Protein AF-A0A7V1AFH7-F1 (afdb_monomer_lite)

Structure (mmCIF, N/CA/C/O backbone):
data_AF-A0A7V1AFH7-F1
#
_entry.id   AF-A0A7V1AFH7-F1
#
loop_
_atom_site.group_PDB
_atom_site.id
_atom_site.type_symbol
_atom_site.label_atom_id
_atom_site.label_alt_id
_atom_site.label_comp_id
_atom_site.label_asym_id
_atom_site.label_entity_id
_atom_site.label_seq_id
_atom_site.pdbx_PDB_ins_code
_atom_site.Cartn_x
_atom_site.Cartn_y
_atom_site.Cartn_z
_atom_site.occupancy
_atom_site.B_iso_or_equiv
_atom_site.auth_seq_id
_atom_site.auth_comp_id
_atom_site.auth_asym_id
_atom_site.auth_atom_id
_atom_site.pdbx_PDB_model_num
ATOM 1 N N . MET A 1 1 ? -7.682 7.256 32.639 1.00 56.47 1 MET A N 1
ATOM 2 C CA . MET A 1 1 ? -6.549 7.697 31.792 1.00 56.47 1 MET A CA 1
ATOM 3 C C . MET A 1 1 ? -7.083 7.893 30.379 1.00 56.47 1 MET A C 1
ATOM 5 O O . MET A 1 1 ? -7.753 6.977 29.913 1.00 56.47 1 MET A O 1
ATOM 9 N N . PRO A 1 2 ? -6.888 9.046 29.717 1.00 62.44 2 PRO A N 1
ATOM 10 C CA . PRO A 1 2 ? -7.369 9.223 28.349 1.00 62.44 2 PRO A CA 1
ATOM 11 C C . PRO A 1 2 ? -6.617 8.257 27.423 1.00 62.44 2 PRO A C 1
ATOM 13 O O . PRO A 1 2 ? -5.385 8.251 27.404 1.00 62.44 2 PRO A O 1
ATOM 16 N N . GLN A 1 3 ? -7.342 7.408 26.691 1.00 69.62 3 GLN A N 1
ATOM 17 C CA . GLN A 1 3 ? -6.739 6.544 25.674 1.00 69.62 3 GLN A CA 1
ATOM 18 C C . GLN A 1 3 ? -6.106 7.426 24.594 1.00 69.62 3 GLN A C 1
ATOM 20 O O . GLN A 1 3 ? -6.791 8.212 23.938 1.00 69.62 3 GLN A O 1
ATOM 25 N N . LYS A 1 4 ? -4.787 7.307 24.405 1.00 79.62 4 LYS A N 1
ATOM 26 C CA . LYS A 1 4 ? -4.111 7.919 23.257 1.00 79.62 4 LYS A CA 1
ATOM 27 C C . LYS A 1 4 ? -4.670 7.293 21.98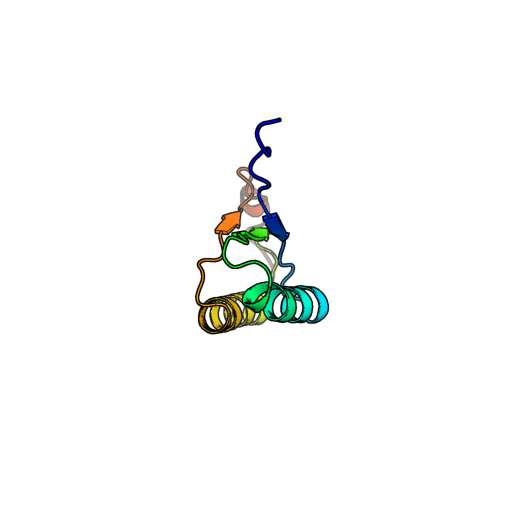2 1.00 79.62 4 LYS A C 1
ATOM 29 O O . LYS A 1 4 ? -4.629 6.076 21.824 1.00 79.62 4 LYS A O 1
ATOM 34 N N . LYS A 1 5 ? -5.159 8.132 21.070 1.00 84.12 5 LYS A N 1
ATOM 35 C CA . LYS A 1 5 ? -5.602 7.705 19.742 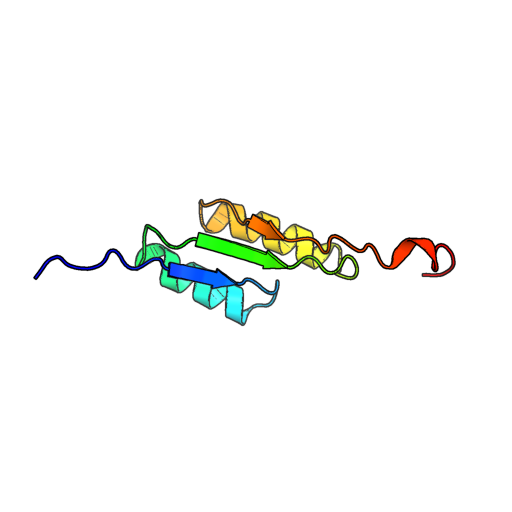1.00 84.12 5 LYS A CA 1
ATOM 36 C C . LYS A 1 5 ? -4.399 7.127 18.984 1.00 84.12 5 LYS A C 1
ATOM 38 O O . LYS A 1 5 ? -3.430 7.844 18.739 1.00 84.12 5 LYS A O 1
ATOM 43 N N . VAL A 1 6 ? -4.437 5.832 18.671 1.00 90.88 6 VAL A N 1
ATOM 44 C CA . VAL A 1 6 ? -3.378 5.138 17.921 1.00 90.88 6 VAL A CA 1
ATOM 45 C C . VAL A 1 6 ? -3.638 5.313 16.429 1.00 90.88 6 VAL A C 1
ATOM 47 O O . VAL A 1 6 ? -4.762 5.136 15.968 1.00 90.88 6 VAL A O 1
ATOM 50 N N . ARG A 1 7 ? -2.598 5.678 15.677 1.00 93.62 7 ARG A N 1
ATOM 51 C CA . ARG A 1 7 ? -2.646 5.825 14.220 1.00 93.62 7 ARG A CA 1
ATOM 52 C C . ARG A 1 7 ? -1.973 4.619 13.575 1.00 93.62 7 ARG A C 1
ATOM 54 O O . ARG A 1 7 ? -0.825 4.322 13.898 1.00 93.62 7 ARG A O 1
ATOM 61 N N . TYR A 1 8 ? -2.675 3.949 12.667 1.00 94.88 8 TYR A N 1
ATOM 62 C CA . TYR A 1 8 ? -2.182 2.761 11.974 1.00 94.88 8 TYR A CA 1
ATOM 63 C C . TYR A 1 8 ? -1.807 3.121 10.542 1.00 94.88 8 TYR A C 1
ATOM 65 O O . TYR A 1 8 ? -2.628 3.647 9.795 1.00 94.88 8 TYR A O 1
ATOM 73 N N . ILE A 1 9 ? -0.565 2.838 10.164 1.00 96.06 9 ILE A N 1
ATOM 74 C CA . ILE A 1 9 ? -0.024 3.165 8.846 1.00 96.06 9 ILE A CA 1
ATOM 75 C C . ILE A 1 9 ? 0.619 1.903 8.279 1.00 96.06 9 ILE A C 1
ATOM 77 O O . ILE A 1 9 ? 1.424 1.268 8.960 1.00 96.06 9 ILE A O 1
ATOM 81 N N . LEU A 1 10 ? 0.279 1.551 7.040 1.00 96.44 10 LEU A N 1
ATOM 82 C CA . LEU A 1 10 ? 0.840 0.408 6.329 1.00 96.44 10 LEU A CA 1
ATOM 83 C C . LEU A 1 10 ? 1.516 0.851 5.031 1.00 96.44 10 LEU A C 1
ATOM 85 O O . LEU A 1 10 ? 0.900 1.475 4.166 1.00 96.44 10 LEU A O 1
ATOM 89 N N . GLY A 1 11 ? 2.788 0.486 4.895 1.00 96.19 11 GLY A N 1
ATOM 90 C CA . GLY A 1 11 ? 3.537 0.646 3.655 1.00 96.19 11 GLY A CA 1
ATOM 91 C C . GLY A 1 11 ? 3.265 -0.505 2.694 1.00 96.19 11 GLY A C 1
ATOM 92 O O . GLY A 1 11 ? 3.304 -1.673 3.081 1.00 96.19 11 GLY A O 1
ATOM 93 N N . LEU A 1 12 ? 3.012 -0.168 1.437 1.00 96.31 12 LEU A N 1
ATOM 94 C CA . LEU A 1 12 ? 2.828 -1.100 0.335 1.00 96.31 12 LEU A CA 1
ATOM 95 C C . LEU A 1 12 ? 4.086 -1.087 -0.531 1.00 96.31 12 LEU A C 1
ATOM 97 O O .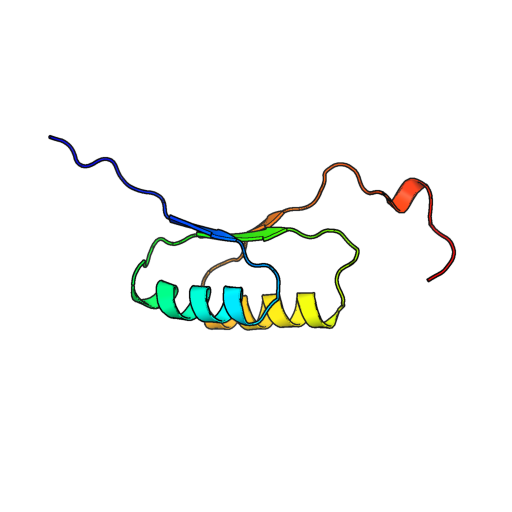 LEU A 1 12 ? 4.629 -0.026 -0.830 1.00 96.31 12 LEU A O 1
ATOM 101 N N . SER A 1 13 ? 4.538 -2.273 -0.936 1.00 91.81 13 SER A N 1
ATOM 102 C CA . SER A 1 13 ? 5.717 -2.454 -1.796 1.00 91.81 13 SER A CA 1
ATOM 103 C C . SER A 1 13 ? 5.368 -2.820 -3.238 1.00 91.81 13 SER A C 1
ATOM 105 O O . SER A 1 13 ? 6.257 -2.910 -4.070 1.00 91.81 13 SER A O 1
ATOM 107 N N . GLY A 1 14 ? 4.092 -3.090 -3.534 1.00 87.19 14 GLY A N 1
ATOM 108 C CA . GLY A 1 14 ? 3.677 -3.687 -4.810 1.00 87.19 14 GLY A CA 1
ATOM 109 C C . GLY A 1 14 ? 3.854 -5.210 -4.876 1.00 87.19 14 GLY A C 1
ATOM 110 O O . GLY A 1 14 ? 3.499 -5.825 -5.875 1.00 87.19 14 GLY A O 1
ATOM 111 N N . GLY A 1 15 ? 4.358 -5.835 -3.805 1.00 91.69 15 GLY A N 1
ATOM 112 C CA . GLY A 1 15 ? 4.462 -7.289 -3.677 1.00 91.69 15 GLY A CA 1
ATOM 113 C C . GLY A 1 15 ? 3.184 -7.957 -3.153 1.00 91.69 15 GLY A C 1
ATOM 114 O O . GLY A 1 15 ? 2.291 -7.313 -2.601 1.00 91.69 15 GLY A O 1
ATOM 115 N N . LYS A 1 16 ? 3.121 -9.289 -3.274 1.00 93.50 16 LYS A N 1
ATOM 116 C CA . LYS A 1 16 ? 1.982 -10.094 -2.798 1.00 93.50 16 LYS A CA 1
ATOM 117 C C . LYS A 1 16 ? 1.772 -9.996 -1.287 1.00 93.5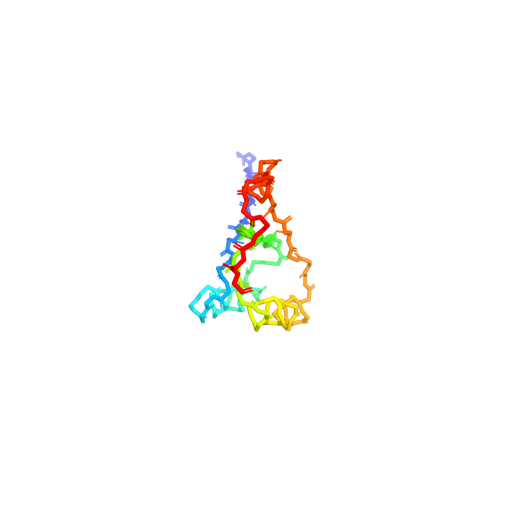0 16 LYS A C 1
ATOM 119 O O . LYS A 1 16 ? 0.641 -9.805 -0.854 1.00 93.50 16 LYS A O 1
ATOM 124 N N . ASP A 1 17 ? 2.836 -10.101 -0.498 1.00 95.81 17 ASP A N 1
ATOM 125 C CA . ASP A 1 17 ? 2.712 -10.215 0.961 1.00 95.81 17 ASP A CA 1
ATOM 126 C C . ASP A 1 17 ? 2.165 -8.933 1.596 1.00 95.81 17 ASP A C 1
ATOM 128 O O . ASP A 1 17 ? 1.243 -8.981 2.412 1.00 95.81 17 ASP A O 1
ATOM 132 N N . SER A 1 18 ? 2.665 -7.770 1.163 1.00 95.75 18 SER A N 1
ATOM 133 C CA . SER A 1 18 ? 2.170 -6.475 1.642 1.00 95.75 18 SER A CA 1
ATOM 134 C C . SER A 1 18 ? 0.715 -6.231 1.224 1.00 95.75 18 SER A C 1
ATOM 136 O O . SER A 1 18 ? -0.061 -5.686 2.008 1.00 95.75 18 SER A O 1
ATOM 138 N N . ALA A 1 19 ? 0.304 -6.711 0.046 1.00 95.81 19 ALA A N 1
ATOM 139 C CA . ALA A 1 19 ? -1.081 -6.632 -0.412 1.00 95.81 19 ALA A CA 1
ATOM 140 C C . ALA A 1 19 ? -2.030 -7.563 0.361 1.00 95.81 19 ALA A C 1
ATOM 142 O O . ALA A 1 19 ? -3.128 -7.145 0.734 1.00 95.81 19 ALA A O 1
ATOM 143 N N . VAL A 1 20 ? -1.615 -8.803 0.642 1.00 96.44 20 VAL A N 1
ATOM 144 C CA . VAL A 1 20 ? -2.391 -9.743 1.470 1.00 96.44 20 VAL A CA 1
ATOM 145 C C . VAL A 1 20 ? -2.575 -9.173 2.872 1.00 96.44 20 VAL A C 1
ATOM 147 O O . VAL A 1 20 ? -3.692 -9.166 3.390 1.00 96.44 20 VAL A O 1
ATOM 150 N N . LEU A 1 21 ? -1.510 -8.622 3.458 1.00 96.31 21 LEU A N 1
ATOM 151 C CA . LEU A 1 21 ? -1.584 -7.966 4.759 1.00 96.31 21 LEU A CA 1
ATOM 152 C C . LEU A 1 21 ? -2.531 -6.756 4.736 1.00 96.31 21 LEU A C 1
ATOM 154 O O . LEU A 1 21 ? -3.332 -6.590 5.654 1.00 96.31 21 LEU A O 1
ATOM 158 N N . ALA A 1 22 ? -2.488 -5.938 3.682 1.00 96.25 22 ALA A N 1
ATOM 159 C CA . ALA A 1 22 ? -3.370 -4.783 3.535 1.00 96.25 22 ALA A CA 1
ATOM 160 C C . ALA A 1 22 ? -4.850 -5.177 3.491 1.00 96.25 22 ALA A C 1
ATOM 162 O O . ALA A 1 22 ? -5.661 -4.567 4.188 1.00 96.25 22 ALA A O 1
ATOM 163 N N . LEU A 1 23 ? -5.183 -6.215 2.718 1.00 94.56 23 LEU A N 1
ATOM 164 C CA . LEU A 1 23 ? -6.540 -6.758 2.623 1.00 94.56 23 LEU A CA 1
ATOM 165 C C . LEU A 1 23 ? -6.999 -7.366 3.950 1.00 94.56 23 LEU A C 1
ATOM 167 O O . LEU A 1 23 ? -8.124 -7.134 4.376 1.00 94.56 23 LEU A O 1
ATOM 171 N N . TYR A 1 24 ? -6.117 -8.094 4.632 1.00 95.19 24 TYR A N 1
ATOM 172 C CA . TYR A 1 24 ? -6.409 -8.698 5.929 1.00 95.19 24 TYR A CA 1
ATOM 173 C C . TYR A 1 24 ? -6.675 -7.661 7.029 1.00 95.19 24 TYR A C 1
ATOM 175 O O . TYR A 1 24 ? -7.554 -7.848 7.871 1.00 95.19 24 TYR A O 1
ATOM 183 N N . LEU A 1 25 ? -5.912 -6.564 7.035 1.00 95.56 25 LEU A N 1
ATOM 184 C CA . LEU A 1 25 ? -6.056 -5.493 8.022 1.00 95.56 25 LEU A CA 1
ATOM 185 C C . LEU A 1 25 ? -7.202 -4.533 7.707 1.00 95.56 25 LEU A C 1
ATOM 187 O O . LEU A 1 25 ? -7.728 -3.925 8.639 1.00 95.56 25 LEU A O 1
ATOM 191 N N . ARG A 1 26 ? -7.610 -4.413 6.437 1.00 93.06 26 ARG A N 1
ATOM 192 C CA . ARG A 1 26 ? -8.711 -3.541 5.996 1.00 93.06 26 ARG A CA 1
ATOM 193 C C . ARG A 1 26 ? -9.968 -3.736 6.844 1.00 93.06 26 ARG A C 1
ATOM 195 O O . ARG A 1 26 ? -10.537 -2.759 7.318 1.00 93.06 26 ARG A O 1
ATOM 202 N N . ASP A 1 27 ? -10.343 -4.989 7.084 1.00 90.75 27 ASP A N 1
ATOM 203 C CA . ASP A 1 27 ? -11.591 -5.337 7.775 1.00 90.75 27 ASP A CA 1
ATOM 204 C C . ASP A 1 27 ? -11.454 -5.283 9.311 1.00 90.75 27 ASP A C 1
ATOM 206 O O . ASP A 1 27 ? -12.433 -5.429 10.038 1.00 90.75 27 ASP A O 1
ATOM 210 N N . ARG A 1 28 ? -10.235 -5.062 9.824 1.00 94.81 28 ARG A N 1
ATOM 211 C CA . ARG A 1 28 ? -9.911 -5.065 11.263 1.00 94.81 28 ARG A CA 1
ATOM 212 C C . ARG A 1 28 ? -9.571 -3.690 11.809 1.00 94.81 28 ARG A C 1
ATOM 214 O O . ARG A 1 28 ? -9.775 -3.436 12.992 1.00 94.81 28 ARG A O 1
ATOM 221 N N . ILE A 1 29 ? -9.011 -2.827 10.966 1.00 94.31 29 ILE A N 1
ATOM 222 C CA . ILE A 1 29 ? -8.564 -1.485 11.332 1.00 94.31 29 ILE A CA 1
ATOM 223 C C . ILE A 1 29 ? -9.160 -0.493 10.319 1.00 94.31 29 ILE A C 1
ATOM 225 O O . ILE A 1 29 ? -8.504 -0.129 9.338 1.00 94.31 29 ILE A O 1
ATOM 229 N N . PRO A 1 30 ? -10.404 -0.024 10.544 1.00 87.31 30 PRO A N 1
ATOM 230 C CA . PRO A 1 30 ? -11.118 0.850 9.609 1.00 87.31 30 PRO A CA 1
ATOM 231 C C . PRO A 1 30 ? -10.423 2.188 9.341 1.00 87.31 30 PRO A C 1
ATOM 233 O O . PRO A 1 30 ? -10.629 2.772 8.283 1.00 87.31 30 PRO A O 1
ATOM 236 N N . ASP A 1 31 ? -9.529 2.628 10.227 1.00 91.31 31 ASP A N 1
ATOM 237 C CA . ASP A 1 31 ? -8.784 3.890 10.108 1.00 91.31 31 ASP A CA 1
ATOM 238 C C . ASP A 1 31 ? -7.332 3.698 9.627 1.00 91.31 31 ASP A C 1
ATOM 240 O O . ASP A 1 31 ? -6.519 4.613 9.735 1.00 91.31 31 ASP A O 1
ATOM 244 N N . ILE A 1 32 ? -6.967 2.513 9.112 1.00 95.44 32 ILE A N 1
ATOM 245 C CA . ILE A 1 32 ? -5.614 2.290 8.580 1.00 95.44 32 ILE A CA 1
ATOM 246 C C . ILE A 1 32 ? -5.352 3.144 7.333 1.00 95.44 32 ILE A C 1
ATOM 248 O O . ILE A 1 32 ? -6.186 3.200 6.423 1.00 95.44 32 ILE A O 1
ATOM 252 N N . GLU A 1 33 ? -4.183 3.778 7.298 1.00 96.50 33 GLU A N 1
ATOM 253 C CA . GLU A 1 33 ? -3.685 4.571 6.176 1.00 96.50 33 GLU A CA 1
ATOM 254 C C . GLU A 1 33 ? -2.659 3.779 5.363 1.00 96.50 33 GLU A C 1
ATOM 256 O O . GLU A 1 33 ? -1.801 3.100 5.930 1.00 96.50 33 GLU A O 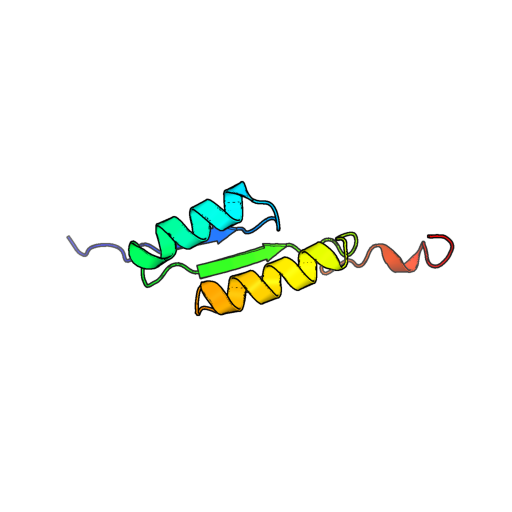1
ATOM 261 N N . TYR A 1 34 ? -2.706 3.909 4.038 1.00 97.25 34 TYR A N 1
ATOM 262 C CA . TYR A 1 34 ? -1.797 3.216 3.128 1.00 97.25 34 TYR A CA 1
ATOM 263 C C . TYR A 1 34 ? -0.853 4.197 2.433 1.00 97.25 34 TYR A C 1
ATOM 265 O O . TYR A 1 34 ? -1.267 5.285 2.022 1.00 97.25 34 TYR A O 1
ATOM 273 N N . PHE A 1 35 ? 0.406 3.805 2.249 1.00 96.94 35 PHE A N 1
ATOM 274 C CA . PHE A 1 35 ? 1.350 4.549 1.415 1.00 96.94 35 PHE A CA 1
ATOM 275 C C . PHE A 1 35 ? 2.160 3.626 0.507 1.00 96.94 35 PHE A C 1
ATOM 277 O O . PHE A 1 35 ? 2.403 2.473 0.848 1.00 96.94 35 PHE A O 1
ATOM 284 N N . PHE A 1 36 ? 2.598 4.148 -0.635 1.00 96.25 36 PHE A N 1
ATOM 285 C CA . PHE A 1 36 ? 3.482 3.472 -1.581 1.00 96.25 36 PHE A CA 1
ATOM 286 C C . PHE A 1 36 ? 4.679 4.376 -1.881 1.00 96.25 36 PHE A C 1
ATOM 288 O O . PHE A 1 36 ? 4.498 5.556 -2.183 1.00 96.25 36 PHE A O 1
ATOM 295 N N . CYS A 1 37 ? 5.895 3.844 -1.783 1.00 94.12 37 CYS A N 1
ATOM 296 C CA . CYS A 1 37 ? 7.116 4.587 -2.096 1.00 94.12 37 CYS A CA 1
ATOM 297 C C . CYS A 1 37 ? 7.505 4.345 -3.553 1.00 94.12 37 CYS A C 1
ATOM 299 O O . CYS A 1 37 ? 7.961 3.263 -3.899 1.00 94.12 37 CYS A O 1
ATOM 301 N N . ASP A 1 38 ? 7.348 5.364 -4.391 1.00 92.69 38 ASP A N 1
ATOM 302 C CA . ASP A 1 38 ? 7.697 5.305 -5.805 1.00 92.69 38 ASP A CA 1
ATOM 303 C C . ASP A 1 38 ? 9.162 5.717 -6.011 1.00 92.69 38 ASP A C 1
ATOM 305 O O . ASP A 1 38 ? 9.548 6.874 -5.801 1.00 92.69 38 ASP A O 1
ATOM 309 N N . THR A 1 39 ? 9.973 4.748 -6.433 1.00 89.56 39 THR A N 1
ATOM 310 C CA . THR A 1 39 ? 11.394 4.925 -6.757 1.00 89.56 39 THR A CA 1
ATOM 311 C C . THR A 1 39 ? 11.613 5.554 -8.137 1.00 89.56 39 THR A C 1
ATOM 313 O O . THR A 1 39 ? 12.691 6.078 -8.414 1.00 89.56 39 THR A O 1
ATOM 316 N N . GLY A 1 40 ? 10.599 5.531 -9.009 1.00 86.75 40 GLY A N 1
ATOM 317 C CA . GLY A 1 40 ? 10.720 5.873 -10.428 1.00 86.75 40 GLY A CA 1
ATOM 318 C C . GLY A 1 40 ? 11.375 4.784 -11.289 1.00 86.75 40 GLY A C 1
ATOM 319 O O . GLY A 1 40 ? 11.621 5.028 -12.474 1.00 86.75 40 GLY A O 1
ATOM 320 N N . CYS A 1 41 ? 11.656 3.615 -10.706 1.00 88.75 41 CYS A N 1
ATOM 321 C CA . CYS A 1 41 ? 12.222 2.439 -11.372 1.00 88.75 41 CYS A CA 1
ATOM 322 C C . CYS A 1 41 ? 11.295 1.213 -11.282 1.00 88.75 41 CYS A C 1
ATOM 324 O O . CYS A 1 41 ? 11.724 0.101 -11.577 1.00 88.75 41 CYS A O 1
ATOM 326 N N . GLU A 1 42 ? 10.045 1.404 -10.861 1.00 89.75 42 GLU A N 1
ATOM 327 C CA . GLU A 1 42 ? 9.058 0.330 -10.793 1.00 89.75 42 GLU A CA 1
ATOM 328 C C . GLU A 1 42 ? 8.550 -0.034 -12.189 1.00 89.75 42 GLU A C 1
ATOM 330 O O . GLU A 1 42 ? 8.487 0.801 -13.097 1.00 89.75 42 GLU A O 1
ATOM 335 N N . LEU A 1 43 ? 8.152 -1.291 -12.346 1.00 91.62 43 LEU A N 1
ATOM 336 C CA . LEU A 1 43 ? 7.523 -1.775 -13.566 1.00 91.62 43 LEU A CA 1
ATOM 337 C C . LEU A 1 43 ? 6.114 -1.183 -13.732 1.00 91.62 43 LEU A C 1
ATOM 339 O O . LEU A 1 43 ? 5.445 -0.844 -12.750 1.00 91.62 43 LEU A O 1
ATOM 343 N N . LEU A 1 44 ? 5.634 -1.089 -14.977 1.00 92.50 44 LEU A N 1
ATOM 344 C CA . LEU A 1 44 ? 4.283 -0.593 -15.271 1.00 92.50 44 LEU A CA 1
ATOM 345 C C . LEU A 1 44 ? 3.219 -1.442 -14.557 1.00 92.50 44 LEU A C 1
ATOM 347 O O . LEU A 1 44 ? 2.268 -0.913 -13.979 1.00 92.50 44 LEU A O 1
ATOM 351 N N . GLU A 1 45 ? 3.446 -2.752 -14.518 1.00 92.75 45 GLU A N 1
ATOM 352 C CA . GLU A 1 45 ? 2.619 -3.740 -13.839 1.00 92.75 45 GLU A CA 1
ATOM 353 C C . GLU A 1 45 ? 2.498 -3.456 -12.337 1.00 92.75 45 GLU A C 1
ATOM 355 O O . GLU A 1 45 ? 1.432 -3.678 -11.760 1.00 92.75 45 GLU A O 1
ATOM 360 N N . THR A 1 46 ? 3.545 -2.917 -11.700 1.00 93.19 46 THR A N 1
ATOM 361 C CA . THR A 1 46 ? 3.510 -2.527 -10.284 1.00 93.19 46 THR A CA 1
ATOM 362 C C . THR A 1 46 ? 2.536 -1.374 -10.069 1.00 93.19 46 THR A C 1
ATOM 364 O O . THR A 1 46 ? 1.707 -1.430 -9.160 1.00 93.19 46 THR A O 1
ATOM 367 N N . TYR A 1 47 ? 2.565 -0.345 -10.919 1.00 93.38 47 TYR A N 1
ATOM 368 C CA . TYR A 1 47 ? 1.629 0.777 -10.807 1.00 93.38 47 TYR A CA 1
ATOM 369 C C . TYR A 1 47 ? 0.184 0.346 -11.074 1.00 93.38 47 TYR A C 1
ATOM 371 O O . TYR A 1 47 ? -0.724 0.729 -10.332 1.00 93.38 47 TYR A O 1
ATOM 379 N N . GLU A 1 48 ? -0.042 -0.499 -12.084 1.00 94.56 48 GLU A N 1
ATOM 380 C CA . GLU A 1 48 ? -1.365 -1.075 -12.332 1.00 94.56 48 GLU A CA 1
ATOM 381 C C . GLU A 1 48 ? -1.859 -1.917 -11.156 1.00 94.56 48 GLU A C 1
ATOM 383 O O . GLU A 1 48 ? -3.042 -1.879 -10.808 1.00 94.56 48 GLU A O 1
ATOM 388 N N . PHE A 1 49 ? -0.966 -2.699 -10.552 1.00 95.06 49 PHE A N 1
ATOM 389 C CA . PHE A 1 49 ? -1.281 -3.510 -9.390 1.00 95.06 49 PHE A CA 1
ATOM 390 C C . PHE A 1 49 ? -1.681 -2.640 -8.199 1.00 95.06 49 PHE A C 1
ATOM 392 O O . PHE A 1 49 ? -2.713 -2.908 -7.583 1.00 95.06 49 PHE A O 1
ATOM 399 N N . ILE A 1 50 ? -0.928 -1.575 -7.912 1.00 95.44 50 ILE A N 1
ATOM 400 C CA . ILE A 1 50 ? -1.262 -0.624 -6.846 1.00 95.44 50 ILE A CA 1
ATOM 401 C C . ILE A 1 50 ? -2.624 0.033 -7.105 1.00 95.44 50 ILE A C 1
ATOM 403 O O . ILE A 1 50 ? -3.437 0.090 -6.187 1.00 95.44 50 ILE A O 1
ATOM 407 N N . ASN A 1 51 ? -2.930 0.426 -8.344 1.00 94.50 51 ASN A N 1
ATOM 408 C CA . ASN A 1 51 ? -4.243 0.972 -8.710 1.00 94.50 51 ASN A CA 1
ATOM 409 C C . ASN A 1 51 ? -5.383 -0.051 -8.484 1.00 94.50 51 ASN A C 1
ATOM 411 O O . ASN A 1 51 ? -6.408 0.240 -7.866 1.00 94.50 51 ASN A O 1
ATOM 415 N N . LYS A 1 52 ? -5.181 -1.309 -8.900 1.00 95.19 52 LYS A N 1
ATOM 416 C CA . LYS A 1 52 ? -6.130 -2.411 -8.643 1.00 95.19 52 LYS A CA 1
ATOM 417 C C . LYS A 1 52 ? -6.290 -2.698 -7.145 1.00 95.19 52 LYS A C 1
ATOM 419 O O . LYS A 1 52 ? -7.359 -3.140 -6.718 1.00 95.19 52 LYS A O 1
ATOM 424 N N . LEU A 1 53 ? -5.234 -2.512 -6.356 1.00 95.62 53 LEU A N 1
ATOM 425 C CA . LEU A 1 53 ? -5.253 -2.701 -4.910 1.00 95.62 53 LEU A CA 1
ATOM 426 C C . LEU A 1 53 ? -5.999 -1.558 -4.214 1.00 95.62 53 LEU A C 1
ATOM 428 O O . LEU A 1 53 ? -6.825 -1.836 -3.351 1.00 95.62 53 LEU A O 1
ATOM 432 N N . GLU A 1 54 ? -5.793 -0.309 -4.634 1.00 95.06 54 GLU A N 1
ATOM 433 C CA . GLU A 1 54 ? -6.524 0.869 -4.147 1.00 95.06 54 GLU A CA 1
ATOM 434 C C . GLU A 1 54 ? -8.041 0.679 -4.283 1.00 95.06 54 GLU A C 1
ATOM 436 O O . GLU A 1 54 ? -8.788 0.813 -3.309 1.00 95.06 54 GLU A O 1
ATOM 441 N N . ALA A 1 55 ? -8.486 0.235 -5.464 1.00 94.81 55 ALA A N 1
ATOM 442 C CA . ALA A 1 55 ? -9.889 -0.068 -5.733 1.00 94.81 55 ALA A CA 1
ATOM 443 C C . ALA A 1 55 ? -10.454 -1.168 -4.813 1.00 94.81 55 ALA A C 1
ATOM 445 O O . ALA A 1 55 ? -11.600 -1.075 -4.378 1.00 94.81 55 ALA A O 1
ATOM 446 N N . ARG A 1 56 ? -9.657 -2.197 -4.480 1.00 94.06 56 ARG A N 1
ATOM 447 C CA . ARG A 1 56 ? -10.061 -3.284 -3.565 1.00 94.06 56 ARG A CA 1
ATOM 448 C C . ARG A 1 56 ? -10.054 -2.877 -2.094 1.00 94.06 56 ARG A C 1
ATOM 450 O O . ARG A 1 56 ? -10.805 -3.441 -1.299 1.00 94.06 56 ARG A O 1
ATOM 457 N N . LEU A 1 57 ? -9.174 -1.958 -1.707 1.00 93.81 57 LEU A N 1
ATOM 458 C CA . LEU A 1 57 ? -9.081 -1.471 -0.333 1.00 93.81 57 LEU A CA 1
ATOM 459 C C . LEU A 1 57 ? -10.156 -0.426 -0.016 1.00 93.81 57 LEU A C 1
ATOM 461 O O . LEU A 1 57 ? -10.422 -0.196 1.160 1.00 93.81 57 LEU A O 1
ATOM 465 N N . HIS A 1 58 ? -10.776 0.174 -1.041 1.00 93.56 58 HIS A N 1
ATOM 466 C CA . HIS A 1 58 ? -11.728 1.285 -0.914 1.00 93.56 58 HIS A CA 1
ATOM 467 C C . HIS A 1 58 ? -11.153 2.473 -0.125 1.00 93.56 58 HIS A C 1
ATOM 469 O O . HIS A 1 58 ? -11.876 3.204 0.549 1.00 93.56 58 HIS A O 1
ATOM 475 N N . LYS A 1 59 ? -9.831 2.657 -0.197 1.00 92.88 59 LYS A N 1
ATOM 476 C CA . LYS A 1 59 ? -9.098 3.738 0.461 1.00 92.88 59 LYS A CA 1
ATOM 477 C C . LYS A 1 59 ? -7.963 4.204 -0.424 1.00 92.88 59 LYS A C 1
ATOM 479 O O . LYS A 1 59 ? -7.313 3.381 -1.060 1.00 92.88 59 LYS A O 1
ATOM 484 N N . THR A 1 60 ? -7.689 5.502 -0.381 1.00 94.50 60 THR A N 1
ATOM 485 C CA . THR A 1 60 ? -6.584 6.106 -1.122 1.00 94.50 60 THR A CA 1
ATOM 486 C C . THR A 1 60 ? -5.229 5.615 -0.616 1.00 94.50 60 THR A C 1
ATOM 488 O O . THR A 1 60 ? -4.973 5.601 0.592 1.00 94.50 60 THR A O 1
ATOM 491 N N . ILE A 1 61 ? -4.341 5.267 -1.545 1.00 96.31 61 ILE A N 1
ATOM 492 C CA . ILE A 1 61 ? -2.944 4.933 -1.269 1.00 96.31 61 ILE A CA 1
ATOM 493 C C . ILE A 1 61 ? -2.094 6.176 -1.534 1.00 96.31 61 ILE A C 1
ATOM 495 O O . ILE A 1 61 ? -2.011 6.681 -2.653 1.00 96.31 61 ILE A O 1
ATOM 499 N N . LYS A 1 62 ? -1.412 6.684 -0.505 1.00 96.81 62 LYS A N 1
ATOM 500 C CA . LYS A 1 62 ? -0.560 7.866 -0.652 1.00 96.81 62 LYS A CA 1
ATOM 501 C C . LYS A 1 62 ? 0.751 7.512 -1.352 1.00 96.81 62 LYS A C 1
ATOM 503 O O . LYS A 1 62 ? 1.600 6.838 -0.774 1.00 96.81 62 LYS A O 1
ATOM 508 N N . ILE A 1 63 ? 0.946 8.014 -2.569 1.00 94.81 63 ILE A N 1
ATOM 509 C CA . ILE A 1 63 ? 2.209 7.845 -3.297 1.00 94.81 63 ILE A CA 1
ATOM 510 C C . ILE A 1 63 ? 3.236 8.857 -2.781 1.00 94.81 63 ILE A C 1
ATOM 512 O O . ILE A 1 63 ? 3.023 10.070 -2.835 1.00 94.81 63 ILE A O 1
ATOM 516 N N . LEU A 1 64 ? 4.365 8.355 -2.291 1.00 94.19 64 LEU A N 1
ATOM 517 C CA . LEU A 1 64 ? 5.508 9.139 -1.844 1.00 94.19 64 LEU A CA 1
ATOM 518 C C . LEU A 1 64 ? 6.596 9.069 -2.910 1.00 94.19 64 LEU A C 1
ATOM 520 O O . LEU A 1 64 ? 6.997 7.983 -3.318 1.00 94.19 64 LEU A O 1
ATOM 524 N N . LYS A 1 65 ? 7.077 10.231 -3.354 1.00 90.56 65 LYS A N 1
ATOM 525 C CA . LYS A 1 65 ? 8.152 10.341 -4.344 1.00 90.56 65 LYS A CA 1
ATOM 526 C C . LYS A 1 65 ? 9.352 11.028 -3.721 1.00 90.56 65 LYS A C 1
ATOM 528 O O . LYS A 1 65 ? 9.196 11.954 -2.923 1.00 90.56 65 LYS A O 1
ATOM 533 N N . SER A 1 66 ? 10.547 10.603 -4.118 1.00 87.69 66 SER A N 1
ATOM 534 C CA . SER A 1 66 ? 11.764 11.330 -3.768 1.00 87.69 66 SER A CA 1
ATOM 535 C C . SER A 1 66 ? 11.715 12.746 -4.348 1.00 87.69 66 SER A C 1
ATOM 537 O O . SER A 1 66 ? 11.365 12.944 -5.514 1.00 87.69 66 SER A O 1
ATOM 539 N N . ARG A 1 67 ? 12.109 13.737 -3.540 1.00 81.81 67 ARG A N 1
ATOM 540 C CA . ARG A 1 67 ? 12.304 15.121 -4.001 1.00 81.81 67 ARG A CA 1
ATOM 541 C C . ARG A 1 67 ? 13.448 15.215 -5.016 1.00 81.81 67 ARG A C 1
ATOM 543 O O . ARG A 1 67 ? 13.407 16.061 -5.901 1.00 81.81 67 ARG A O 1
ATOM 550 N N . PHE A 1 68 ? 14.440 14.334 -4.896 1.00 73.12 68 PHE A N 1
ATOM 551 C CA . PHE A 1 68 ? 15.539 14.206 -5.844 1.00 73.12 68 PHE A CA 1
ATOM 552 C C . PHE A 1 68 ? 15.192 13.145 -6.884 1.00 73.12 68 PHE A C 1
ATOM 554 O O . PHE A 1 68 ? 15.132 11.952 -6.580 1.00 73.12 68 PHE A O 1
ATOM 561 N N . ARG A 1 69 ? 14.956 13.589 -8.119 1.00 58.16 69 ARG A N 1
ATOM 562 C CA . ARG A 1 69 ? 14.756 12.708 -9.267 1.00 58.16 69 ARG A CA 1
ATOM 563 C C . ARG A 1 69 ? 16.134 12.391 -9.846 1.00 58.16 69 ARG A C 1
ATOM 565 O O . ARG A 1 69 ? 16.783 13.266 -10.401 1.00 58.16 69 ARG A O 1
ATOM 572 N N . VAL A 1 70 ? 16.577 11.138 -9.740 1.00 58.59 70 VAL A N 1
ATOM 573 C CA . VAL A 1 70 ? 17.905 10.679 -10.214 1.00 58.59 70 VAL A CA 1
ATOM 574 C C . VAL A 1 70 ? 18.086 10.860 -11.743 1.00 58.59 70 VAL A C 1
ATOM 576 O O . VAL A 1 70 ? 19.194 10.782 -12.264 1.00 58.59 70 VAL A O 1
ATOM 579 N N . ARG A 1 71 ? 17.009 11.178 -12.481 1.00 51.81 71 ARG A N 1
ATOM 580 C CA . ARG A 1 71 ? 16.977 11.270 -13.951 1.00 51.81 71 ARG A CA 1
ATOM 581 C C . ARG A 1 71 ? 17.505 12.563 -14.590 1.00 51.81 71 ARG A C 1
ATOM 583 O O . ARG A 1 71 ? 17.538 12.608 -15.809 1.00 51.81 71 ARG A O 1
ATOM 590 N N . GLU A 1 72 ? 17.999 13.567 -13.862 1.00 49.78 72 GLU A N 1
ATOM 591 C CA . GLU A 1 72 ? 18.726 14.673 -14.534 1.00 49.78 72 GLU A CA 1
ATOM 592 C C . GLU A 1 72 ? 20.131 14.276 -15.039 1.00 49.78 72 GLU A C 1
ATOM 594 O O . GLU A 1 72 ? 20.805 15.088 -15.666 1.00 49.78 72 GLU A O 1
ATOM 599 N N . LYS A 1 73 ? 20.580 13.024 -14.837 1.00 45.25 73 LYS A N 1
ATOM 600 C CA . LYS A 1 73 ? 21.854 12.526 -15.398 1.00 45.25 73 LYS A CA 1
ATOM 601 C C . LYS A 1 73 ? 21.791 11.246 -16.236 1.00 45.25 73 LYS A C 1
ATOM 603 O O . LYS A 1 73 ? 22.821 10.857 -16.770 1.00 45.25 73 LYS A O 1
ATOM 608 N N . ILE A 1 74 ? 20.639 10.593 -16.392 1.00 48.06 74 ILE A N 1
ATOM 609 C CA . ILE A 1 74 ? 20.538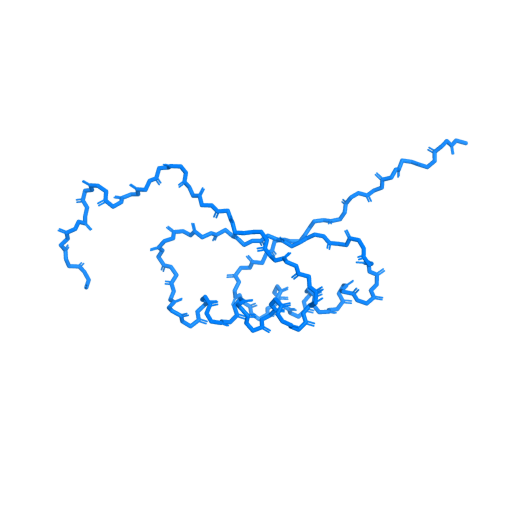 9.356 -17.193 1.00 48.06 74 ILE A CA 1
ATOM 610 C C . ILE A 1 74 ? 19.245 9.392 -18.011 1.00 48.06 74 ILE A C 1
ATOM 612 O O . ILE A 1 74 ? 18.319 8.610 -17.818 1.00 48.06 74 ILE A O 1
ATOM 616 N N . THR A 1 75 ? 19.163 10.365 -18.913 1.00 44.56 75 THR A N 1
ATOM 617 C CA . THR A 1 75 ? 18.293 10.274 -20.087 1.00 44.56 75 THR A CA 1
ATOM 618 C C . THR A 1 75 ? 19.169 9.758 -21.217 1.00 44.56 75 THR A C 1
ATOM 620 O O . THR A 1 75 ? 19.685 10.562 -21.975 1.00 44.56 75 THR A O 1
ATOM 623 N N . LEU A 1 76 ? 19.438 8.451 -21.246 1.00 46.44 76 LEU A N 1
ATOM 624 C CA . LEU A 1 76 ? 19.912 7.678 -22.402 1.00 46.44 76 LEU A CA 1
ATOM 625 C C . LEU A 1 76 ? 20.057 6.217 -21.945 1.00 46.44 76 LEU A C 1
ATOM 627 O O . LEU A 1 76 ? 20.847 5.931 -21.053 1.00 46.44 76 LEU A O 1
ATOM 631 N N . GLN A 1 77 ? 19.293 5.333 -22.587 1.00 39.38 77 GLN A N 1
ATOM 632 C CA . GLN A 1 77 ? 19.323 3.867 -22.481 1.00 39.38 77 GLN A CA 1
ATOM 633 C C . GLN A 1 77 ? 18.728 3.239 -21.208 1.00 39.38 77 GLN A C 1
ATOM 635 O O . GLN A 1 77 ? 19.444 2.829 -20.301 1.00 39.38 77 GLN A O 1
ATOM 640 N N . CYS A 1 78 ? 17.406 3.067 -21.221 1.00 36.06 78 CYS A N 1
ATOM 641 C CA . CYS A 1 78 ? 16.801 1.732 -21.181 1.00 36.06 78 CYS A CA 1
ATOM 642 C C . CYS A 1 78 ? 15.769 1.662 -22.308 1.00 36.06 78 CYS A C 1
ATOM 644 O O . CYS A 1 78 ? 15.095 2.699 -22.520 1.00 36.06 78 CYS A O 1
#

Sequence (78 aa):
MPQKKVRYILGLSGGKDSAVLALYLRDRIPDIEYFFCDTGCELLETYEFINKLEARLHKTIKILKSRFRVREKITLQC

pLDDT: mean 85.95, std 16.43, range [36.06, 97.25]

Foldseek 3Di:
DDDDDDAAEAEDALDDVSLVVLLVCLVVPVRYAAEYEDAVPDDPNSVVSVVVSCVSSVHDYHYDYDPDDPPVPDPDDD

Radius of gyration: 15.73 Å; chains: 1; bounding box: 34×25×54 Å

Secondary structure (DSSP, 8-state):
-PPP----EEEE-SSHHHHHHHHHHHTT-TT-EEEEEE-S---HHHHHHHHHHHHHHTS-EEEEE-SS-GGGS--S--